Protein AF-A0A0K8P6F5-F1 (afdb_monomer_lite)

Radius of gyration: 13.91 Å; chains: 1; bounding box: 36×34×37 Å

Foldseek 3Di:
DDPPPPLQALVNLLPQCLDPDPVSVQVSLVVLLVLLVVAPPPVLSVVSCVLPVVPQDPDDSPDPVNVVSSVVSSVSVCVSPPPPPDDPPD

pLDDT: mean 84.1, std 18.66, range [32.81, 96.94]

Structure (mmCIF, N/CA/C/O backbone):
data_AF-A0A0K8P6F5-F1
#
_entry.id   AF-A0A0K8P6F5-F1
#
loop_
_atom_site.group_PDB
_atom_site.id
_atom_site.type_symbol
_atom_site.label_atom_id
_atom_site.label_alt_id
_atom_site.label_comp_id
_atom_site.label_asym_id
_atom_site.label_entity_id
_atom_site.label_seq_id
_atom_site.pdbx_PDB_ins_code
_atom_site.Cartn_x
_atom_site.Cartn_y
_atom_site.Cartn_z
_atom_site.occupancy
_atom_site.B_iso_or_equiv
_atom_site.auth_seq_id
_atom_site.auth_comp_id
_atom_site.auth_asym_id
_atom_site.auth_atom_id
_atom_site.pdbx_PDB_model_num
ATOM 1 N N . MET A 1 1 ? -11.600 25.282 9.806 1.00 32.81 1 MET A N 1
ATOM 2 C CA . MET A 1 1 ? -10.993 25.069 8.478 1.00 32.81 1 MET A CA 1
ATOM 3 C C . MET A 1 1 ? -10.906 23.570 8.305 1.00 32.81 1 MET A C 1
ATOM 5 O O . MET A 1 1 ? -10.095 22.949 8.975 1.00 32.81 1 MET A O 1
ATOM 9 N N . SER A 1 2 ? -11.851 22.988 7.571 1.00 35.09 2 SER A N 1
ATOM 10 C CA . SER A 1 2 ? -11.884 21.546 7.331 1.00 35.09 2 SER A CA 1
ATOM 11 C C . SER A 1 2 ? -10.732 21.205 6.401 1.00 35.09 2 SER A C 1
ATOM 13 O O . SER A 1 2 ? -10.669 21.726 5.289 1.00 35.09 2 SER A O 1
ATOM 15 N N . THR A 1 3 ? -9.790 20.403 6.882 1.00 40.53 3 THR A N 1
ATOM 16 C CA . THR A 1 3 ? -8.704 19.869 6.067 1.00 40.53 3 THR A CA 1
ATOM 17 C C . THR A 1 3 ? -9.306 18.820 5.141 1.00 40.53 3 THR A C 1
ATOM 19 O O . THR A 1 3 ? -9.311 17.636 5.456 1.00 40.53 3 THR A O 1
ATOM 22 N N . ASP A 1 4 ? -9.863 19.265 4.017 1.00 39.34 4 ASP A N 1
ATOM 23 C CA . ASP A 1 4 ? -10.150 18.408 2.869 1.00 39.34 4 ASP A CA 1
ATOM 24 C C . ASP A 1 4 ? -8.791 18.075 2.235 1.00 39.34 4 ASP A C 1
ATOM 26 O O . ASP A 1 4 ? -8.352 18.662 1.247 1.00 39.34 4 ASP A O 1
ATOM 30 N N . ALA A 1 5 ? -8.015 17.240 2.934 1.00 46.84 5 ALA A N 1
ATOM 31 C CA . ALA A 1 5 ? -6.862 16.607 2.329 1.00 46.84 5 ALA A CA 1
ATOM 32 C C . ALA A 1 5 ? -7.428 15.788 1.165 1.00 46.84 5 ALA A C 1
ATOM 34 O O . ALA A 1 5 ? -8.356 15.016 1.413 1.00 46.84 5 ALA A O 1
ATOM 35 N N . PRO A 1 6 ? -6.941 15.963 -0.079 1.00 49.12 6 PRO A N 1
ATOM 36 C CA . PRO A 1 6 ? -7.440 15.185 -1.201 1.00 49.12 6 PRO A CA 1
ATOM 37 C C . PRO A 1 6 ? -7.338 13.717 -0.803 1.00 49.12 6 PRO A C 1
ATOM 39 O O . PRO A 1 6 ? -6.244 13.221 -0.525 1.00 49.12 6 PRO A O 1
ATOM 42 N N . MET A 1 7 ? -8.502 13.085 -0.656 1.00 62.06 7 MET A N 1
ATOM 43 C CA . MET A 1 7 ? -8.641 11.721 -0.176 1.00 62.06 7 MET A CA 1
ATOM 44 C C . MET A 1 7 ? -7.987 10.843 -1.235 1.00 62.06 7 MET A C 1
ATOM 46 O O . MET A 1 7 ? -8.586 10.575 -2.272 1.00 62.06 7 MET A O 1
ATOM 50 N N . LEU A 1 8 ? -6.707 10.529 -1.029 1.00 75.12 8 LEU A N 1
ATOM 51 C CA . LEU A 1 8 ? -5.903 9.814 -2.003 1.00 75.12 8 LEU A CA 1
ATOM 52 C C . LEU A 1 8 ? -6.584 8.468 -2.264 1.00 75.12 8 LEU A C 1
ATOM 54 O O . LEU A 1 8 ? -6.637 7.613 -1.378 1.00 75.12 8 LEU A O 1
ATOM 58 N N . ASP A 1 9 ? -7.159 8.288 -3.446 1.00 87.69 9 ASP A N 1
ATOM 59 C CA . ASP A 1 9 ? -7.841 7.039 -3.761 1.00 87.69 9 ASP A CA 1
ATOM 60 C C . ASP A 1 9 ? -6.824 5.921 -4.060 1.00 87.69 9 ASP A C 1
ATOM 62 O O . ASP A 1 9 ? -5.613 6.137 -4.199 1.00 87.69 9 ASP A O 1
ATOM 66 N N . ALA A 1 10 ? -7.306 4.682 -4.129 1.00 92.06 10 ALA A N 1
ATOM 67 C CA . ALA A 1 10 ? -6.461 3.516 -4.373 1.00 92.06 10 ALA A CA 1
ATOM 68 C C . ALA A 1 10 ? -5.680 3.604 -5.701 1.00 92.06 10 ALA A C 1
ATOM 70 O O . ALA A 1 10 ? -4.546 3.120 -5.794 1.00 92.06 10 ALA A O 1
ATOM 71 N N . ALA A 1 11 ? -6.251 4.248 -6.724 1.00 92.69 11 ALA A N 1
ATOM 72 C CA . ALA A 1 11 ? -5.606 4.419 -8.021 1.00 92.69 11 ALA A CA 1
ATOM 73 C C . ALA A 1 11 ? -4.463 5.440 -7.946 1.00 92.69 11 ALA A C 1
ATOM 75 O O . ALA A 1 11 ? -3.383 5.201 -8.492 1.00 92.69 11 ALA A O 1
ATOM 76 N N . GLN A 1 12 ? -4.663 6.538 -7.217 1.00 92.88 12 GLN A N 1
ATOM 77 C CA . GLN A 1 12 ? -3.638 7.543 -6.955 1.00 92.88 12 GLN A CA 1
ATOM 78 C C . GLN A 1 12 ? -2.485 6.972 -6.124 1.00 92.88 12 GLN A C 1
ATOM 80 O O . GLN A 1 12 ? -1.323 7.206 -6.466 1.00 92.88 12 GLN A O 1
ATOM 85 N N . LEU A 1 13 ? -2.771 6.163 -5.094 1.00 94.38 13 LEU A N 1
ATOM 86 C CA . LEU A 1 13 ? -1.724 5.468 -4.340 1.00 94.38 13 LEU A CA 1
ATOM 87 C C . LEU A 1 13 ? -0.914 4.536 -5.245 1.00 94.38 13 LEU A C 1
ATOM 89 O O . LEU A 1 13 ? 0.317 4.581 -5.236 1.00 94.38 13 LEU A O 1
ATOM 93 N N . ARG A 1 14 ? -1.591 3.722 -6.066 1.00 95.75 14 ARG A N 1
ATOM 94 C CA . ARG A 1 14 ? -0.927 2.824 -7.020 1.00 95.75 14 ARG A CA 1
ATOM 95 C C . ARG A 1 14 ? -0.019 3.593 -7.978 1.00 95.75 14 ARG A C 1
ATOM 97 O O . ARG A 1 14 ? 1.094 3.139 -8.242 1.00 95.75 14 ARG A O 1
ATOM 104 N N . ALA A 1 15 ? -0.478 4.729 -8.498 1.00 94.19 15 ALA A N 1
ATOM 105 C CA . ALA A 1 15 ? 0.313 5.560 -9.398 1.00 94.19 15 ALA A CA 1
ATOM 106 C C . ALA A 1 15 ? 1.588 6.075 -8.710 1.00 94.19 15 ALA A C 1
ATOM 108 O O . ALA A 1 15 ? 2.675 5.934 -9.263 1.00 94.19 15 ALA A O 1
ATOM 109 N N . GLN A 1 16 ? 1.480 6.587 -7.479 1.00 94.00 16 GLN A N 1
ATOM 110 C CA . GLN A 1 16 ? 2.637 7.102 -6.740 1.00 94.00 16 GLN A CA 1
ATOM 111 C C . GLN A 1 16 ? 3.620 6.003 -6.312 1.00 94.00 16 GLN A C 1
ATOM 113 O O . GLN A 1 16 ? 4.829 6.222 -6.332 1.00 94.00 16 GLN A O 1
ATOM 118 N N . LEU A 1 17 ? 3.136 4.806 -5.961 1.00 93.75 17 LEU A N 1
ATOM 119 C CA . LEU A 1 17 ? 4.003 3.664 -5.648 1.00 93.75 17 LEU A CA 1
ATOM 120 C C . LEU A 1 17 ? 4.762 3.145 -6.877 1.00 93.75 17 LEU A C 1
ATOM 122 O O . LEU A 1 17 ? 5.854 2.608 -6.718 1.00 93.75 17 LEU A O 1
ATOM 126 N N . ASN A 1 18 ? 4.228 3.335 -8.085 1.00 93.88 18 ASN A N 1
ATOM 127 C CA . ASN A 1 18 ? 4.907 3.002 -9.342 1.00 93.88 18 ASN A CA 1
ATOM 128 C C . ASN A 1 18 ? 5.760 4.146 -9.907 1.00 93.88 18 ASN A C 1
ATOM 130 O O . ASN A 1 18 ? 6.365 3.986 -10.967 1.00 93.88 18 ASN A O 1
ATOM 134 N N . ASP A 1 19 ? 5.824 5.293 -9.229 1.00 93.75 19 ASP A N 1
ATOM 135 C CA . ASP A 1 19 ? 6.543 6.451 -9.742 1.00 93.75 19 ASP A CA 1
ATOM 136 C C . ASP A 1 19 ? 8.051 6.142 -9.888 1.00 93.75 19 ASP A C 1
ATOM 138 O O . ASP A 1 19 ? 8.669 5.570 -8.976 1.00 93.75 19 ASP A O 1
ATOM 142 N N . PRO A 1 20 ? 8.686 6.515 -11.016 1.00 89.00 20 PRO A N 1
ATOM 143 C CA . PRO A 1 20 ? 10.116 6.290 -11.210 1.00 89.00 20 PRO A CA 1
ATOM 144 C C . PRO A 1 20 ? 10.975 6.998 -10.150 1.00 89.00 20 PRO A C 1
ATOM 146 O O . PRO A 1 20 ? 12.074 6.533 -9.831 1.00 89.00 20 PRO A O 1
ATOM 149 N N . GLN A 1 21 ? 10.489 8.093 -9.559 1.00 90.31 21 GLN A N 1
ATOM 150 C CA . GLN A 1 21 ? 11.173 8.838 -8.512 1.00 90.31 21 GLN A CA 1
ATOM 151 C C . GLN A 1 21 ? 11.059 8.106 -7.161 1.00 90.31 21 GLN A C 1
ATOM 153 O O . GLN A 1 21 ? 9.966 7.987 -6.602 1.00 90.31 21 GLN A O 1
ATOM 158 N N . PRO A 1 22 ? 12.181 7.674 -6.548 1.00 89.19 22 PRO A N 1
ATOM 159 C CA . PRO A 1 22 ? 12.164 7.004 -5.243 1.00 89.19 22 PRO A CA 1
ATOM 160 C C . PRO A 1 22 ? 11.462 7.815 -4.147 1.00 89.19 22 PRO A C 1
ATOM 162 O O . PRO A 1 22 ? 10.782 7.253 -3.293 1.00 89.19 22 PRO A O 1
ATOM 165 N N . MET A 1 23 ? 11.589 9.143 -4.195 1.00 91.44 23 MET A N 1
ATOM 166 C CA . MET A 1 23 ? 10.977 10.035 -3.213 1.00 91.44 23 MET A CA 1
ATOM 167 C C . MET A 1 23 ? 9.443 10.038 -3.286 1.00 91.44 23 MET A C 1
ATOM 169 O O . MET A 1 23 ? 8.798 10.138 -2.246 1.00 91.44 23 MET A O 1
ATOM 173 N N . GLN A 1 24 ? 8.847 9.901 -4.475 1.00 92.38 24 GLN A N 1
ATOM 174 C CA . GLN A 1 24 ? 7.386 9.830 -4.611 1.00 92.38 24 GLN A CA 1
ATOM 175 C C . GLN A 1 24 ? 6.851 8.512 -4.059 1.00 92.38 24 GLN A C 1
ATOM 177 O O . GLN A 1 24 ? 5.889 8.505 -3.293 1.00 92.38 24 GLN A O 1
ATOM 182 N N . ARG A 1 25 ? 7.556 7.410 -4.332 1.00 93.81 25 ARG A N 1
ATOM 183 C CA . ARG A 1 25 ? 7.229 6.107 -3.746 1.00 93.81 25 ARG A CA 1
ATOM 184 C C . ARG A 1 25 ? 7.308 6.146 -2.219 1.00 93.81 25 ARG A C 1
ATOM 186 O O . ARG A 1 25 ? 6.405 5.657 -1.548 1.00 93.81 25 ARG A O 1
ATOM 193 N N . ALA A 1 26 ? 8.350 6.774 -1.664 1.00 93.81 26 ALA A N 1
ATOM 194 C CA . ALA A 1 26 ? 8.510 6.938 -0.217 1.00 93.81 26 ALA A CA 1
ATOM 195 C C . ALA A 1 26 ? 7.382 7.772 0.408 1.00 93.81 26 ALA A C 1
ATOM 197 O O . ALA A 1 26 ? 6.886 7.423 1.475 1.00 93.81 26 ALA A O 1
ATOM 198 N N . ARG A 1 27 ? 6.926 8.833 -0.271 1.00 93.88 27 ARG A N 1
ATOM 199 C CA . ARG A 1 27 ? 5.757 9.615 0.165 1.00 93.88 27 ARG A CA 1
ATOM 200 C C . ARG A 1 27 ? 4.485 8.773 0.182 1.00 93.88 27 ARG A C 1
ATOM 202 O O . ARG A 1 27 ? 3.749 8.834 1.158 1.00 93.88 27 ARG A O 1
ATOM 209 N N . ALA A 1 28 ? 4.257 7.957 -0.843 1.00 94.62 28 ALA A N 1
ATOM 210 C CA . ALA A 1 28 ? 3.106 7.060 -0.890 1.00 94.62 28 ALA A CA 1
ATOM 211 C C . ALA A 1 28 ? 3.133 6.012 0.235 1.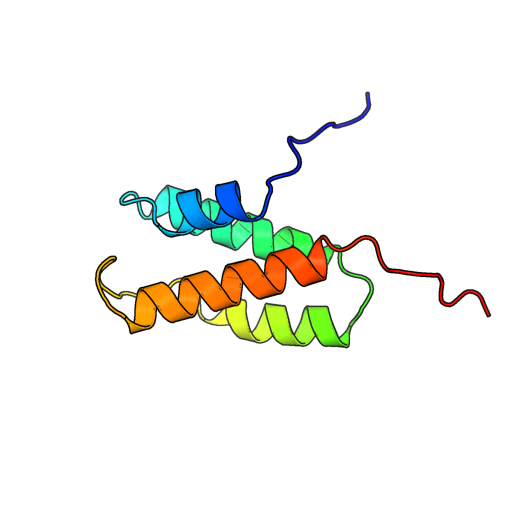00 94.62 28 ALA A C 1
ATOM 213 O O . ALA A 1 28 ? 2.113 5.781 0.881 1.00 94.62 28 ALA A O 1
ATOM 214 N N . LEU A 1 29 ? 4.301 5.428 0.527 1.00 95.56 29 LEU A N 1
ATOM 215 C CA . LEU A 1 29 ? 4.453 4.539 1.681 1.00 95.56 29 LEU A CA 1
ATOM 216 C C . LEU A 1 29 ? 4.174 5.279 2.999 1.00 95.56 29 LEU A C 1
ATOM 218 O O . LEU A 1 29 ? 3.477 4.747 3.857 1.00 95.56 29 LEU A O 1
ATOM 222 N N . HIS A 1 30 ? 4.646 6.518 3.135 1.00 94.81 30 HIS A N 1
ATOM 223 C CA . HIS A 1 30 ? 4.397 7.320 4.329 1.00 94.81 30 HIS A CA 1
ATOM 224 C C . HIS A 1 30 ? 2.907 7.632 4.541 1.00 94.81 30 HIS A C 1
ATOM 226 O O . HIS A 1 30 ? 2.423 7.612 5.669 1.00 94.81 30 HIS A O 1
ATOM 232 N N . LEU A 1 31 ? 2.147 7.870 3.469 1.00 93.75 31 LEU A N 1
ATOM 233 C CA . LEU A 1 31 ? 0.692 8.026 3.569 1.00 93.75 31 LEU A CA 1
ATOM 234 C C . LEU A 1 31 ? 0.032 6.747 4.099 1.00 93.75 31 LEU A C 1
ATOM 236 O O . LEU A 1 31 ? -0.840 6.824 4.965 1.00 93.75 31 LEU A O 1
ATOM 240 N N . LEU A 1 32 ? 0.481 5.573 3.642 1.00 93.44 32 LEU A N 1
ATOM 241 C CA . LEU A 1 32 ? 0.016 4.290 4.172 1.00 93.44 32 LEU A CA 1
ATOM 242 C C . LEU A 1 32 ? 0.331 4.162 5.673 1.00 93.44 32 LEU A C 1
ATOM 244 O O . LEU A 1 32 ? -0.548 3.782 6.438 1.00 93.44 32 LEU A O 1
ATOM 248 N N . GLU A 1 33 ? 1.528 4.548 6.118 1.00 95.06 33 GLU A N 1
ATOM 249 C CA . GLU A 1 33 ? 1.905 4.576 7.544 1.00 95.06 33 GLU A CA 1
ATOM 250 C C . GLU A 1 33 ? 1.016 5.510 8.380 1.00 95.06 33 GLU A C 1
ATOM 252 O O . GLU A 1 33 ? 0.603 5.148 9.483 1.00 95.06 33 GLU A O 1
ATOM 257 N N . GLN A 1 34 ? 0.658 6.683 7.853 1.00 94.06 34 GLN A N 1
ATOM 258 C CA . GLN A 1 34 ? -0.277 7.596 8.516 1.00 94.06 34 GLN A CA 1
ATOM 259 C C . GLN A 1 34 ? -1.678 6.982 8.648 1.00 94.06 34 GLN A C 1
ATOM 261 O O . GLN A 1 34 ? -2.296 7.081 9.709 1.00 94.06 34 GLN A O 1
ATOM 266 N N . ALA A 1 35 ? -2.168 6.304 7.604 1.00 90.38 35 ALA A N 1
ATOM 267 C CA . ALA A 1 35 ? -3.451 5.602 7.647 1.00 90.38 35 ALA A CA 1
ATOM 268 C C . ALA A 1 35 ? -3.441 4.439 8.653 1.00 90.38 35 ALA A C 1
ATOM 270 O O . ALA A 1 35 ? -4.433 4.214 9.343 1.00 90.38 35 ALA A O 1
ATOM 271 N N . ILE A 1 36 ? -2.311 3.736 8.787 1.00 93.44 36 ILE A N 1
ATOM 272 C CA . ILE A 1 36 ? -2.118 2.695 9.806 1.00 93.44 36 ILE A CA 1
ATOM 273 C C . ILE A 1 36 ? -2.228 3.291 11.210 1.00 93.44 36 ILE A C 1
ATOM 275 O O . ILE A 1 36 ? -2.973 2.765 12.033 1.00 93.44 36 ILE A O 1
ATOM 279 N N . ALA A 1 37 ? -1.537 4.404 11.475 1.00 90.75 37 ALA A N 1
ATOM 280 C CA . ALA A 1 37 ? -1.560 5.069 12.778 1.00 90.75 37 ALA A CA 1
ATOM 281 C C . ALA A 1 37 ? -2.953 5.605 13.159 1.00 90.75 37 ALA A C 1
ATOM 283 O O . ALA A 1 37 ? -3.284 5.687 14.340 1.00 90.75 37 ALA A O 1
ATOM 284 N N . ALA A 1 38 ? -3.773 5.956 12.165 1.00 89.00 38 ALA A N 1
ATOM 285 C CA . ALA A 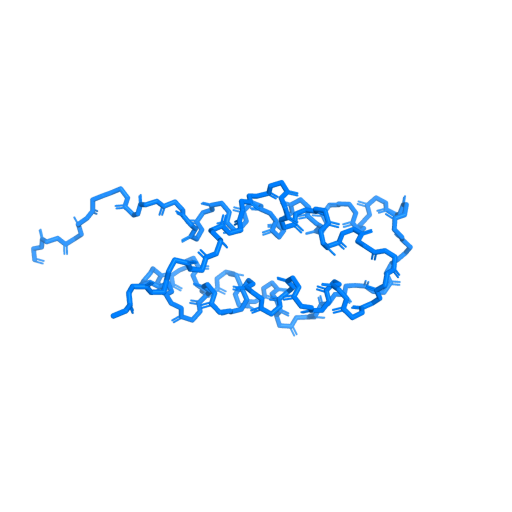1 38 ? -5.150 6.402 12.359 1.00 89.00 38 ALA A CA 1
ATOM 286 C C . ALA A 1 38 ? -6.173 5.250 12.438 1.00 89.00 38 ALA A C 1
ATOM 288 O O . ALA A 1 38 ? -7.345 5.498 12.727 1.00 89.00 38 ALA A O 1
ATOM 289 N N . CYS A 1 39 ? -5.767 4.003 12.176 1.00 88.88 39 CYS A N 1
ATOM 290 C CA . CYS A 1 39 ? -6.677 2.865 12.103 1.00 88.88 39 CYS A CA 1
ATOM 291 C C . CYS A 1 39 ? -7.040 2.335 13.504 1.00 88.88 39 CYS A C 1
ATOM 293 O O . CYS A 1 39 ? -6.158 1.878 14.234 1.00 88.88 39 CYS A O 1
ATOM 295 N N . PRO A 1 40 ? -8.332 2.312 13.885 1.00 88.06 40 PRO A N 1
ATOM 296 C CA . PRO A 1 40 ? -8.759 1.773 15.176 1.00 88.06 40 PRO A CA 1
ATOM 297 C C . PRO A 1 40 ? -8.738 0.234 15.228 1.00 88.06 40 PRO A C 1
ATOM 299 O O . PRO A 1 40 ? -8.739 -0.349 16.313 1.00 88.06 40 PRO A O 1
ATOM 302 N N . GLU A 1 41 ? -8.735 -0.452 14.079 1.00 90.81 41 GLU A N 1
ATOM 303 C CA . GLU A 1 41 ? -8.712 -1.914 14.024 1.00 90.81 41 GLU A CA 1
ATOM 304 C C . GLU A 1 41 ? -7.279 -2.442 14.205 1.00 90.81 41 GLU A C 1
ATOM 306 O O . GLU A 1 41 ? -6.517 -2.582 13.249 1.00 90.81 41 GLU A O 1
ATOM 311 N N . ALA A 1 42 ? -6.925 -2.807 15.441 1.00 88.12 42 ALA A N 1
ATOM 312 C CA . ALA A 1 42 ? -5.575 -3.251 15.804 1.00 88.12 42 ALA A CA 1
ATOM 313 C C . ALA A 1 42 ? -5.035 -4.414 14.946 1.00 88.12 42 ALA A C 1
ATOM 315 O O . ALA A 1 42 ? -3.833 -4.494 14.687 1.00 88.12 42 ALA A O 1
ATOM 316 N N . ARG A 1 43 ? -5.905 -5.324 14.485 1.00 93.19 43 ARG A N 1
ATOM 317 C CA . ARG A 1 43 ? -5.492 -6.459 13.649 1.00 93.19 43 ARG A CA 1
ATOM 318 C C . ARG A 1 43 ? -5.061 -6.005 12.256 1.00 93.19 43 ARG A C 1
ATOM 320 O O . ARG A 1 43 ? -3.990 -6.412 11.805 1.00 93.19 43 ARG A O 1
ATOM 327 N N . LEU A 1 44 ? -5.878 -5.190 11.590 1.00 93.00 44 LEU A N 1
ATOM 328 C CA . LEU A 1 44 ? -5.548 -4.604 10.293 1.00 93.00 44 LEU A CA 1
ATOM 329 C C . LEU A 1 44 ? -4.334 -3.678 10.400 1.00 93.00 44 LEU A C 1
ATOM 331 O O . LEU A 1 44 ? -3.411 -3.808 9.598 1.00 93.00 44 LEU A O 1
ATOM 335 N N . ALA A 1 45 ? -4.290 -2.820 11.423 1.00 92.69 45 ALA A N 1
ATOM 336 C CA . ALA A 1 45 ? -3.149 -1.948 11.684 1.00 92.69 45 ALA A CA 1
ATOM 337 C C . ALA A 1 45 ? -1.850 -2.757 11.852 1.00 92.69 45 ALA A C 1
ATOM 339 O O . ALA A 1 45 ? -0.873 -2.492 11.160 1.00 92.69 45 ALA A O 1
ATOM 340 N N . GLY A 1 46 ? -1.854 -3.820 12.665 1.00 95.19 46 GLY A N 1
ATOM 341 C CA . GLY A 1 46 ? -0.675 -4.671 12.867 1.00 95.19 46 GLY A CA 1
ATOM 342 C C . GLY A 1 46 ? -0.304 -5.555 11.665 1.00 95.19 46 GLY A C 1
ATOM 343 O O . GLY A 1 46 ? 0.848 -5.968 11.514 1.00 95.19 46 GLY A O 1
ATOM 344 N N . GLU A 1 47 ? -1.249 -5.903 10.787 1.00 95.56 47 GLU A N 1
ATOM 345 C CA . GLU A 1 47 ? -0.935 -6.523 9.490 1.00 95.56 47 GLU A CA 1
ATOM 346 C C . GLU A 1 47 ? -0.197 -5.535 8.583 1.00 95.56 47 GLU A C 1
ATOM 348 O O . GLU A 1 47 ? 0.847 -5.873 8.018 1.00 95.56 47 GLU A O 1
ATOM 353 N N . ALA A 1 48 ? -0.735 -4.323 8.473 1.00 94.12 48 ALA A N 1
ATOM 354 C CA . ALA A 1 48 ? -0.215 -3.279 7.614 1.00 94.12 48 ALA A CA 1
ATOM 355 C C . ALA A 1 48 ? 1.141 -2.747 8.108 1.00 94.12 48 ALA A C 1
ATOM 357 O O . ALA A 1 48 ? 2.059 -2.610 7.307 1.00 94.12 48 ALA A O 1
ATOM 358 N N . GLU A 1 49 ? 1.325 -2.575 9.418 1.00 96.19 49 GLU A N 1
ATOM 359 C CA . GLU A 1 49 ? 2.596 -2.167 10.028 1.00 96.19 49 GLU A CA 1
ATOM 360 C C . GLU A 1 49 ? 3.715 -3.176 9.734 1.00 96.19 49 GLU A C 1
ATOM 362 O O . GLU A 1 49 ? 4.806 -2.811 9.299 1.00 96.19 49 GLU A O 1
ATOM 367 N N . ARG A 1 50 ? 3.445 -4.481 9.875 1.00 96.69 50 ARG A N 1
ATOM 368 C CA . ARG A 1 50 ? 4.429 -5.526 9.533 1.00 96.69 50 ARG A CA 1
ATOM 369 C C . ARG A 1 50 ? 4.795 -5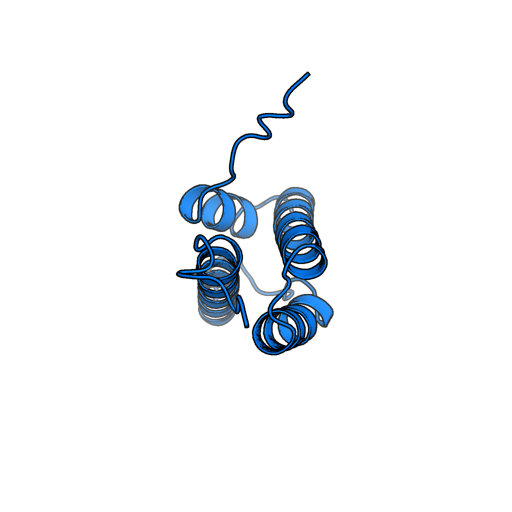.531 8.051 1.00 96.69 50 ARG A C 1
ATOM 371 O O . ARG A 1 50 ? 5.896 -5.959 7.696 1.00 96.69 50 ARG A O 1
ATOM 378 N N . PHE A 1 51 ? 3.868 -5.115 7.192 1.00 96.19 51 PHE A N 1
ATOM 379 C CA . PHE A 1 51 ? 4.112 -4.972 5.764 1.00 96.19 51 PHE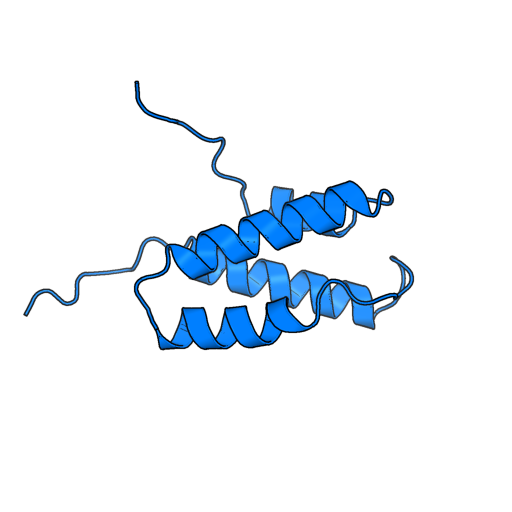 A CA 1
ATOM 380 C C . PHE A 1 51 ? 4.986 -3.743 5.468 1.00 96.19 51 PHE A C 1
ATOM 382 O O . PHE A 1 51 ? 5.987 -3.886 4.763 1.00 96.19 51 PHE A O 1
ATOM 389 N N . THR A 1 52 ? 4.665 -2.574 6.034 1.00 94.75 52 THR A N 1
ATOM 390 C CA . THR A 1 52 ? 5.392 -1.318 5.776 1.00 94.75 52 THR A CA 1
ATOM 391 C C . THR A 1 52 ? 6.751 -1.244 6.467 1.00 94.75 52 THR A C 1
ATOM 393 O O . THR A 1 52 ? 7.664 -0.641 5.912 1.00 94.75 52 THR A O 1
ATOM 396 N N . ALA A 1 53 ? 6.952 -1.937 7.595 1.00 93.94 53 ALA A N 1
ATOM 397 C CA . ALA A 1 53 ? 8.210 -1.943 8.354 1.00 93.94 53 ALA A CA 1
ATOM 398 C C . ALA A 1 53 ? 9.447 -2.380 7.544 1.00 93.94 53 ALA A C 1
ATOM 400 O O . ALA A 1 53 ? 10.580 -2.098 7.926 1.00 93.94 53 ALA A O 1
ATOM 401 N N . ARG A 1 54 ? 9.249 -3.089 6.425 1.00 90.44 54 ARG A N 1
ATOM 402 C CA . ARG A 1 54 ? 10.330 -3.518 5.522 1.00 90.44 54 ARG A CA 1
ATOM 403 C C . ARG A 1 54 ? 10.713 -2.461 4.481 1.00 90.44 54 ARG A C 1
ATOM 405 O O . ARG A 1 54 ? 11.690 -2.658 3.764 1.00 90.44 54 ARG A O 1
ATOM 412 N N . GLY A 1 55 ? 9.956 -1.370 4.391 1.00 93.25 55 GLY A N 1
ATOM 413 C CA . GLY A 1 55 ? 10.125 -0.331 3.385 1.00 93.25 55 GLY A CA 1
ATOM 414 C C . GLY A 1 55 ? 9.731 -0.775 1.974 1.00 93.25 55 GLY A C 1
ATOM 415 O O . GLY A 1 55 ? 9.105 -1.816 1.759 1.00 93.25 55 GLY A O 1
ATOM 416 N N . ILE A 1 56 ? 10.111 0.048 0.996 1.00 91.88 56 ILE A N 1
ATOM 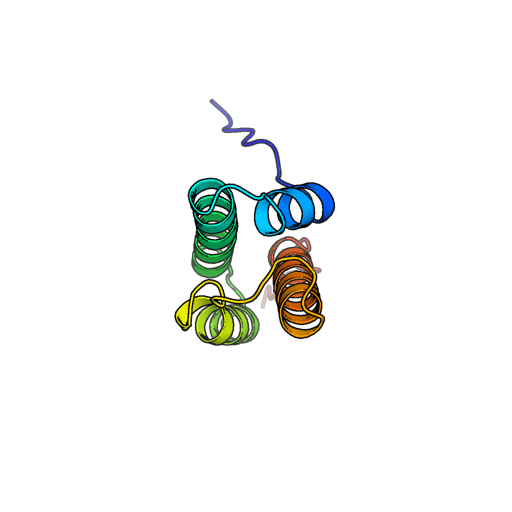417 C CA . ILE A 1 56 ? 9.886 -0.223 -0.428 1.00 91.88 56 ILE A CA 1
ATOM 418 C C . ILE A 1 56 ? 10.965 -1.198 -0.915 1.00 91.88 56 ILE A C 1
ATOM 420 O O . ILE A 1 56 ? 12.154 -0.895 -0.775 1.00 91.88 56 ILE A O 1
ATOM 424 N N . PRO A 1 57 ? 10.596 -2.339 -1.522 1.00 90.62 57 PRO A N 1
ATOM 425 C CA . PRO A 1 57 ? 11.567 -3.268 -2.079 1.00 90.62 57 PRO A CA 1
ATOM 426 C C . PRO A 1 57 ? 12.437 -2.617 -3.157 1.00 90.62 57 PRO A C 1
ATOM 428 O O . PRO A 1 57 ? 11.946 -1.870 -4.005 1.00 90.6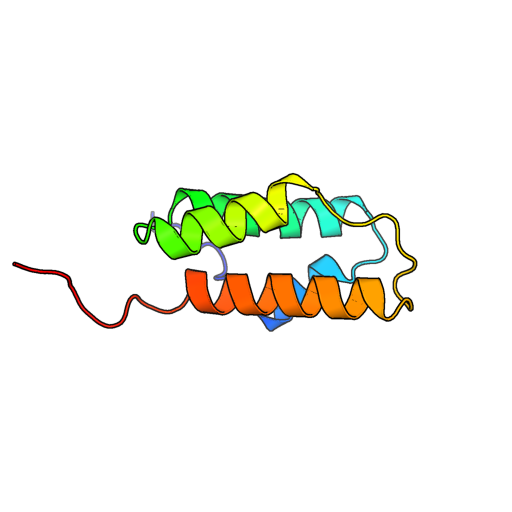2 57 PRO A O 1
ATOM 431 N N . PHE A 1 58 ? 13.723 -2.971 -3.192 1.00 84.88 58 PHE A N 1
ATOM 432 C CA . PHE A 1 58 ? 14.672 -2.505 -4.210 1.00 84.88 58 PHE A CA 1
ATOM 433 C C . PHE A 1 58 ? 14.542 -3.288 -5.533 1.00 84.88 58 PHE A C 1
ATOM 435 O O . PHE A 1 58 ? 15.525 -3.729 -6.125 1.00 84.88 58 PHE A O 1
ATOM 442 N N . TYR A 1 59 ? 13.311 -3.526 -5.978 1.00 82.00 59 TYR A N 1
ATOM 443 C CA . TYR A 1 59 ? 13.031 -4.205 -7.238 1.00 82.00 59 TYR A CA 1
ATOM 444 C C . TYR A 1 59 ? 12.955 -3.209 -8.396 1.00 82.00 59 TYR A C 1
ATOM 446 O O . TYR A 1 59 ? 12.700 -2.014 -8.210 1.00 82.00 59 TYR A O 1
ATOM 454 N N . ARG A 1 60 ? 13.164 -3.711 -9.617 1.00 79.56 60 ARG A N 1
ATOM 455 C CA . ARG A 1 60 ? 12.861 -2.936 -10.823 1.00 79.56 60 ARG A CA 1
ATOM 456 C C . ARG A 1 60 ? 11.341 -2.719 -10.899 1.00 79.56 60 ARG A C 1
ATOM 458 O O . ARG A 1 60 ? 10.612 -3.635 -10.532 1.00 79.56 60 ARG A O 1
ATOM 465 N N . PRO A 1 61 ? 10.855 -1.572 -11.403 1.00 74.25 61 PRO A N 1
ATOM 466 C CA . PRO A 1 61 ? 9.417 -1.334 -11.556 1.00 74.25 61 PRO A CA 1
ATOM 467 C C . PRO A 1 61 ? 8.692 -2.413 -12.378 1.00 74.25 61 PRO A C 1
ATOM 469 O O . PRO A 1 61 ? 7.562 -2.765 -12.063 1.00 74.25 61 PRO A O 1
ATOM 472 N N . ASP A 1 62 ? 9.373 -2.998 -13.369 1.00 81.62 62 ASP A N 1
ATOM 473 C CA . ASP A 1 62 ? 8.830 -4.066 -14.227 1.00 81.62 62 ASP A CA 1
ATOM 474 C C . ASP A 1 62 ? 8.883 -5.465 -13.579 1.00 81.62 62 ASP A C 1
ATOM 476 O O . ASP A 1 62 ? 8.483 -6.461 -14.183 1.00 81.62 62 ASP A O 1
ATOM 480 N N . ASP A 1 63 ? 9.435 -5.578 -12.369 1.00 91.88 63 ASP A N 1
ATOM 481 C CA . ASP A 1 63 ? 9.548 -6.851 -11.673 1.00 91.88 63 ASP A CA 1
ATOM 482 C C . ASP A 1 63 ? 8.178 -7.283 -11.133 1.00 91.88 63 ASP A C 1
ATOM 484 O O . ASP A 1 63 ? 7.500 -6.548 -10.411 1.00 91.88 63 ASP A O 1
ATOM 488 N N . ARG A 1 64 ? 7.785 -8.528 -11.417 1.00 92.62 64 ARG A N 1
ATOM 489 C CA . ARG A 1 64 ? 6.543 -9.125 -10.900 1.00 92.62 64 ARG A CA 1
ATOM 490 C C . ARG A 1 64 ? 6.429 -9.054 -9.372 1.00 92.62 64 ARG A C 1
ATOM 492 O O . ARG A 1 64 ? 5.327 -8.961 -8.842 1.00 92.62 64 ARG A O 1
ATOM 499 N N . HIS A 1 65 ? 7.552 -9.114 -8.656 1.00 92.62 65 HIS A N 1
ATOM 500 C CA . HIS A 1 65 ? 7.597 -9.023 -7.201 1.00 92.62 65 HIS A CA 1
ATOM 501 C C . HIS A 1 65 ? 7.336 -7.593 -6.725 1.00 92.62 65 HIS A C 1
ATOM 503 O O . HIS A 1 65 ? 6.716 -7.412 -5.678 1.00 92.62 65 HIS A O 1
ATOM 509 N N . PHE A 1 66 ? 7.748 -6.589 -7.505 1.00 93.69 66 PHE A N 1
ATOM 510 C CA . PHE A 1 66 ? 7.389 -5.197 -7.255 1.00 93.69 66 PHE A CA 1
ATOM 511 C C . PHE A 1 66 ? 5.897 -4.972 -7.479 1.00 93.69 66 PHE A C 1
ATOM 513 O O . PHE A 1 66 ? 5.223 -4.476 -6.581 1.00 93.69 66 PHE A O 1
ATOM 520 N N . ALA A 1 67 ? 5.366 -5.423 -8.618 1.00 93.69 67 ALA A N 1
ATOM 521 C CA . ALA A 1 67 ? 3.942 -5.314 -8.926 1.00 93.69 67 ALA A CA 1
ATOM 522 C C . ALA A 1 67 ? 3.069 -5.967 -7.837 1.00 93.69 67 ALA A C 1
ATOM 524 O O . ALA A 1 67 ? 2.166 -5.328 -7.303 1.00 93.69 67 ALA A O 1
ATOM 525 N N . ALA A 1 68 ? 3.411 -7.189 -7.409 1.00 95.56 68 ALA A N 1
ATOM 526 C CA . ALA A 1 68 ? 2.705 -7.877 -6.326 1.00 95.56 68 ALA A CA 1
ATOM 527 C C . ALA A 1 68 ? 2.806 -7.143 -4.976 1.00 95.56 68 ALA A C 1
ATOM 529 O O . ALA A 1 68 ? 1.867 -7.162 -4.177 1.00 95.56 68 ALA A O 1
ATOM 530 N N . TRP A 1 69 ? 3.943 -6.496 -4.700 1.00 96.38 69 TRP A N 1
ATOM 531 C CA . TRP A 1 69 ? 4.097 -5.664 -3.510 1.00 96.38 69 TRP A CA 1
ATOM 532 C C . TRP A 1 69 ? 3.199 -4.421 -3.581 1.00 96.38 69 TRP A C 1
ATOM 534 O O . TRP A 1 69 ? 2.514 -4.122 -2.602 1.00 96.38 69 TRP A O 1
ATOM 544 N N . VAL A 1 70 ? 3.132 -3.750 -4.736 1.00 96.00 70 VAL A N 1
ATOM 545 C CA . VAL A 1 70 ? 2.239 -2.600 -4.951 1.00 96.00 70 VAL A CA 1
ATOM 546 C C . VAL A 1 70 ? 0.777 -3.013 -4.796 1.00 96.00 70 VAL A C 1
ATOM 548 O O . VAL A 1 70 ? 0.034 -2.344 -4.084 1.00 96.00 70 VAL A O 1
ATOM 551 N N . ASP A 1 71 ? 0.364 -4.134 -5.385 1.00 96.62 71 ASP A N 1
ATOM 552 C CA . ASP A 1 71 ? -1.008 -4.637 -5.255 1.00 96.62 71 ASP A CA 1
ATOM 553 C C . ASP A 1 71 ? -1.385 -4.902 -3.798 1.00 96.62 71 ASP A C 1
ATOM 555 O O . ASP A 1 71 ? -2.478 -4.544 -3.356 1.00 96.62 71 ASP A O 1
ATOM 559 N N . ARG A 1 72 ? -0.457 -5.462 -3.014 1.00 96.94 72 ARG A N 1
ATOM 560 C CA . ARG A 1 72 ? -0.673 -5.673 -1.582 1.00 96.94 72 ARG A CA 1
ATOM 561 C C . ARG A 1 72 ? -0.776 -4.359 -0.807 1.00 96.94 72 ARG A C 1
ATOM 563 O O . ARG A 1 72 ? -1.627 -4.257 0.075 1.00 96.94 72 ARG A O 1
ATOM 570 N N . ALA A 1 73 ? 0.060 -3.371 -1.122 1.00 96.56 73 ALA A N 1
ATOM 571 C CA . ALA A 1 73 ? -0.004 -2.048 -0.502 1.00 96.56 73 ALA A CA 1
ATOM 572 C C . ALA A 1 73 ? -1.352 -1.361 -0.781 1.00 96.56 73 ALA A C 1
ATOM 574 O O . ALA A 1 73 ? -1.973 -0.824 0.134 1.00 96.56 73 ALA A O 1
ATOM 575 N N . VAL A 1 74 ? -1.835 -1.444 -2.023 1.00 96.56 74 VAL A N 1
ATOM 576 C CA . VAL A 1 74 ? -3.126 -0.880 -2.445 1.00 96.56 74 VAL A CA 1
ATOM 577 C C . VAL A 1 74 ? -4.294 -1.595 -1.764 1.00 96.56 74 VAL A C 1
ATOM 579 O O . VAL A 1 74 ? -5.180 -0.931 -1.238 1.00 96.56 74 VAL A O 1
ATOM 582 N N . ALA A 1 75 ? -4.271 -2.926 -1.671 1.00 95.81 75 ALA A N 1
ATOM 583 C CA . ALA A 1 75 ? -5.318 -3.675 -0.973 1.00 95.81 75 ALA A CA 1
ATOM 584 C C . ALA A 1 75 ? -5.382 -3.340 0.531 1.00 95.81 75 ALA A C 1
ATOM 586 O O . ALA A 1 75 ? -6.462 -3.286 1.121 1.00 95.81 75 ALA A O 1
ATOM 587 N N . LEU A 1 76 ? -4.230 -3.109 1.173 1.00 95.38 76 LEU A N 1
ATOM 588 C CA . LEU A 1 76 ? -4.186 -2.635 2.559 1.00 95.38 76 LEU A CA 1
ATOM 589 C C . LEU A 1 76 ? -4.750 -1.219 2.677 1.00 95.38 76 LEU A C 1
ATOM 591 O O . LEU A 1 76 ? -5.532 -0.967 3.587 1.00 95.38 76 LEU A O 1
ATOM 595 N N . TRP A 1 77 ? -4.409 -0.326 1.749 1.00 94.88 77 TRP A N 1
ATOM 596 C CA . TRP A 1 77 ? -4.969 1.023 1.699 1.00 94.88 77 TRP A CA 1
ATOM 597 C C . TRP A 1 77 ? -6.489 1.013 1.577 1.00 94.88 77 TRP A C 1
ATOM 599 O O . TRP A 1 77 ? -7.162 1.651 2.375 1.00 94.88 77 TRP A O 1
ATOM 609 N N . GLU A 1 78 ? -7.047 0.240 0.647 1.00 93.50 78 GLU A N 1
ATOM 610 C CA . GLU A 1 78 ? -8.499 0.118 0.478 1.00 93.50 78 GLU A CA 1
ATOM 611 C C . GLU A 1 78 ? -9.183 -0.377 1.753 1.00 93.50 78 GLU A C 1
ATOM 613 O O . GLU A 1 78 ? -10.218 0.156 2.138 1.00 93.50 78 GLU A O 1
ATOM 618 N N . ARG A 1 79 ? -8.587 -1.352 2.451 1.00 93.00 79 ARG A N 1
ATOM 619 C CA . ARG A 1 79 ? -9.102 -1.848 3.737 1.00 93.00 79 ARG A CA 1
ATOM 620 C C . ARG A 1 79 ? -9.007 -0.803 4.850 1.00 93.00 79 ARG A C 1
ATOM 622 O O . ARG A 1 79 ? -9.912 -0.734 5.670 1.00 93.00 79 ARG A O 1
ATOM 629 N N . LEU A 1 80 ? -7.934 -0.009 4.884 1.00 90.00 80 LEU A N 1
ATOM 630 C CA . LEU A 1 80 ? -7.724 1.057 5.873 1.00 90.00 80 LEU A CA 1
ATOM 631 C C . LEU A 1 80 ? -8.646 2.262 5.636 1.00 90.00 80 LEU A C 1
ATOM 633 O O . LEU A 1 80 ? -9.091 2.885 6.594 1.00 90.00 80 LEU A O 1
ATOM 637 N N . GLN A 1 81 ? -8.926 2.582 4.371 1.00 88.38 81 GLN A N 1
ATOM 638 C CA . GLN A 1 81 ? -9.812 3.676 3.965 1.00 88.38 81 GLN A CA 1
ATOM 639 C C . GLN A 1 81 ? -11.281 3.259 3.892 1.00 88.38 81 GLN A C 1
ATOM 641 O O . GLN A 1 81 ? -12.156 4.123 3.806 1.00 88.38 81 GLN A O 1
ATOM 646 N N . ALA A 1 82 ? -11.572 1.953 3.898 1.00 85.62 82 ALA A N 1
ATOM 647 C CA . ALA A 1 82 ? -12.937 1.467 3.928 1.00 85.62 82 ALA A CA 1
ATOM 648 C C . ALA A 1 82 ? -13.631 2.106 5.137 1.00 85.62 82 ALA A C 1
ATOM 650 O O . ALA A 1 82 ? -13.151 1.944 6.263 1.00 85.62 82 ALA A O 1
ATOM 651 N N . PRO A 1 83 ? -14.738 2.845 4.934 1.00 68.38 83 PRO A N 1
ATOM 652 C CA . PRO A 1 83 ? -15.486 3.393 6.048 1.00 68.38 83 PRO A CA 1
ATOM 653 C C . PRO A 1 83 ? -15.862 2.204 6.913 1.00 68.38 83 PRO A C 1
ATOM 655 O O . PRO A 1 83 ? -16.578 1.326 6.431 1.00 68.38 83 PRO A O 1
ATOM 658 N N . ALA A 1 84 ? -15.303 2.143 8.129 1.00 58.84 84 ALA A N 1
ATOM 659 C CA . ALA A 1 84 ? -15.492 1.037 9.054 1.00 58.84 84 ALA A CA 1
ATOM 660 C C . ALA A 1 84 ? -16.985 0.721 9.087 1.00 58.84 84 ALA A C 1
ATOM 662 O O . ALA A 1 84 ? -17.782 1.500 9.621 1.00 58.84 84 ALA A O 1
ATOM 663 N N . ALA A 1 85 ? -17.379 -0.352 8.400 1.00 42.94 85 ALA A N 1
ATOM 664 C CA . ALA A 1 85 ? -18.772 -0.689 8.234 1.00 42.94 85 ALA A CA 1
ATOM 665 C C . ALA A 1 85 ? -19.260 -1.118 9.617 1.00 42.94 85 ALA A C 1
ATOM 667 O O . ALA A 1 85 ? -19.083 -2.258 10.021 1.00 42.94 85 ALA A O 1
ATOM 668 N N . HIS A 1 86 ? -19.843 -0.147 10.321 1.00 41.25 86 HIS A N 1
ATOM 669 C CA . HIS A 1 86 ? -20.419 -0.210 11.658 1.00 41.25 86 HIS A CA 1
ATOM 670 C C . HIS A 1 86 ? -19.456 -0.386 12.844 1.00 41.25 86 HIS A C 1
ATOM 672 O O . HIS A 1 86 ? -18.880 -1.438 13.080 1.00 41.25 86 HIS A O 1
ATOM 678 N N . ARG A 1 87 ? -19.425 0.661 13.682 1.00 46.62 87 ARG A N 1
ATOM 679 C CA . ARG A 1 87 ? -19.705 0.598 15.129 1.00 46.62 87 ARG A CA 1
ATOM 680 C C . ARG A 1 87 ? -19.510 -0.787 15.772 1.00 46.62 87 ARG A C 1
ATOM 682 O O . ARG A 1 87 ? -20.430 -1.597 15.749 1.00 46.62 87 ARG A O 1
ATOM 689 N N . CYS A 1 88 ? -18.451 -0.948 16.558 1.00 34.31 88 CYS A N 1
ATOM 690 C CA . CYS A 1 88 ? -18.642 -1.575 17.866 1.00 34.31 88 CYS A CA 1
ATOM 691 C C . CYS A 1 88 ? -19.083 -0.468 18.827 1.00 34.31 88 CYS A C 1
ATOM 693 O O . CYS A 1 88 ? -18.283 0.119 19.546 1.00 34.31 88 CYS A O 1
ATOM 695 N N . ALA A 1 89 ? -20.367 -0.122 18.743 1.00 35.91 89 ALA A N 1
ATOM 696 C CA . ALA A 1 89 ? -21.096 0.374 19.894 1.00 35.91 89 ALA A CA 1
ATOM 697 C C . ALA A 1 89 ? -21.666 -0.863 20.594 1.00 35.91 89 ALA A C 1
ATOM 699 O O . ALA A 1 89 ? -22.626 -1.445 20.092 1.00 35.91 89 ALA A O 1
ATOM 700 N N . ALA A 1 90 ? -21.026 -1.267 21.687 1.00 34.59 90 ALA A N 1
ATOM 701 C CA . ALA A 1 90 ? -21.627 -1.859 22.880 1.00 34.59 90 ALA A CA 1
ATOM 702 C C . ALA A 1 90 ? -20.556 -1.870 23.975 1.00 34.59 90 ALA A C 1
ATOM 704 O O . ALA A 1 90 ? -19.495 -2.488 23.734 1.00 34.59 90 ALA A O 1
#

Organism: Piscinibacter sakaiensis (NCBI:txid1547922)

Secondary structure (DSSP, 8-state):
---------HHHHHHHHT-SSHHHHHHHHHHHHHHHHT---HHHHHHHHHHHTT-S----TT-HHHHHHHHHHHHHHHHHHS--SS----

Sequence (90 aa):
MSTDAPMLDAAQLRAQLNDPQPMQRARALHLLEQAIAACPEARLAGEAERFTARGIPFYRPDDRHFAAWVDRAVALWERLQAPAAHRCAA